Protein AF-A0A1R2C7Y1-F1 (afdb_monomer)

pLDDT: mean 71.38, std 17.84, range [36.53, 91.81]

Solvent-accessible surface area (backbone atoms only — not comparable to full-atom values): 8548 Å² total; per-residue (Å²): 130,90,82,64,94,43,70,66,59,46,50,53,48,48,55,50,51,38,37,76,70,63,76,37,55,74,68,56,49,53,50,49,53,50,37,60,77,67,61,31,71,69,55,52,48,52,51,51,53,30,70,74,66,69,40,65,67,59,45,51,50,51,56,50,43,72,77,41,63,88,72,61,72,76,78,76,79,81,72,77,83,74,87,81,77,80,73,78,42,78,64,46,48,51,52,53,50,53,53,52,53,54,54,56,52,52,53,53,58,56,56,66,71,69,68,84,71,82,78,82,86,78,90,81,82,88,80,90,78,88,82,89,135

Foldseek 3Di:
DPDDPDLLVLLLVLLVVCVVVVVDDPVLSVVSVVCSVVVPPLVVVLSVVCVVPVDSVSSSVSSSCVSCVVPDDPPPPPDDPPPDDPPPDPVNVVVVVVVVVVVVVVVVVVVVVPPPDPDDDDDDDDDDDDDDD

Sequence (133 aa):
MEKFDNPYAKLFYAVYKLHSLGTLNNEEKVKLKGMIALSDSSIVKILNTYLEDQNDDSLMHEIVILVRPARQKPEAIITTKSTNDDISSPLGTFLHEKKKRQLAEHELKLSLKNTEIPSIIETHDEEIHLFSS

Nearest PDB structures (foldseek):
  5vkw-assembly1_B  TM=3.775E-0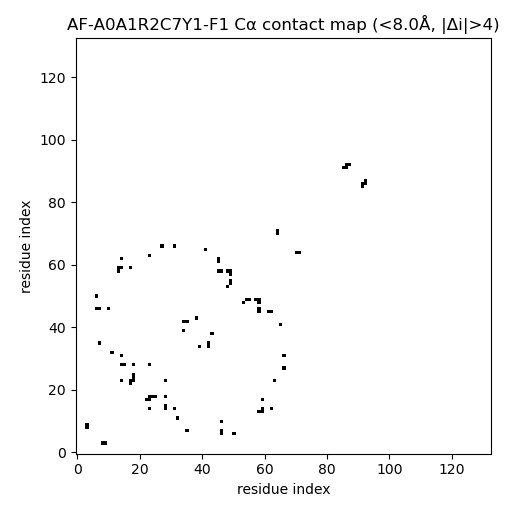1  e=3.012E+00  Candida albicans SC5314
  5vkw-assembly1_A  TM=3.768E-01  e=4.313E+00  Candida albicans SC5314

Radius of gyration: 38.72 Å; Cα contacts (8 Å, |Δi|>4): 48; chains: 1; bounding box: 76×48×111 Å

Mean predicted aligned error: 19.07 Å

Secondary structure (DSSP, 8-state):
----S-HHHHHHHHHHHHHHTTSS-HHHHHHHHHHHHTT-HHHHHHHHHHHHH--HHHHHHHHHHHH-GGG-PPPP-------S-TTSSHHHHHHHHHHHHHHHHHHHHHHHTT--PPPP-------------

Organism: NCBI:txid5963

Structure (mmCIF, N/CA/C/O backbone):
data_AF-A0A1R2C7Y1-F1
#
_entry.id   AF-A0A1R2C7Y1-F1
#
loop_
_atom_site.group_PDB
_atom_site.id
_atom_site.type_symbol
_atom_site.label_atom_id
_atom_site.label_alt_id
_atom_site.label_comp_id
_atom_site.label_asym_id
_atom_site.label_entity_id
_atom_site.label_seq_id
_atom_site.pdbx_PDB_ins_code
_atom_site.Cartn_x
_atom_site.Cartn_y
_atom_site.Cartn_z
_atom_site.occupancy
_atom_site.B_iso_or_equiv
_atom_site.auth_seq_id
_atom_site.auth_comp_id
_atom_site.auth_asym_id
_atom_site.auth_atom_id
_atom_site.pdbx_PDB_model_num
ATOM 1 N N . MET A 1 1 ? 16.459 -14.273 -5.508 1.00 48.94 1 MET A N 1
ATOM 2 C CA . MET A 1 1 ? 15.597 -13.107 -5.791 1.00 48.94 1 MET A CA 1
ATOM 3 C C . MET A 1 1 ? 15.029 -13.289 -7.181 1.00 48.94 1 MET A C 1
ATOM 5 O O . MET A 1 1 ? 15.815 -13.412 -8.113 1.00 48.94 1 MET A O 1
ATOM 9 N N . GLU A 1 2 ? 13.706 -13.390 -7.315 1.00 56.22 2 GLU A N 1
ATOM 10 C CA . GLU A 1 2 ? 13.061 -13.340 -8.632 1.00 56.22 2 GLU A CA 1
ATOM 11 C C . GLU A 1 2 ? 13.375 -11.978 -9.256 1.00 56.22 2 GLU A C 1
ATOM 13 O O . GLU A 1 2 ? 12.989 -10.937 -8.718 1.00 56.22 2 GLU A O 1
ATOM 18 N N . LYS A 1 3 ? 14.156 -11.988 -10.337 1.00 61.59 3 LYS A N 1
ATOM 19 C CA . LYS A 1 3 ? 14.437 -10.792 -11.126 1.00 61.59 3 LYS A CA 1
ATOM 20 C C . LYS A 1 3 ? 13.267 -10.610 -12.078 1.00 61.59 3 LYS A C 1
ATOM 22 O O . LYS A 1 3 ? 13.046 -11.445 -12.948 1.00 61.59 3 LYS A O 1
ATOM 27 N N . PHE A 1 4 ? 12.493 -9.559 -11.858 1.00 69.12 4 PHE A N 1
ATOM 28 C CA . PHE A 1 4 ? 11.436 -9.164 -12.773 1.00 69.12 4 PHE A CA 1
ATOM 29 C C . PHE A 1 4 ? 12.009 -8.092 -13.692 1.00 69.12 4 PHE A C 1
ATOM 31 O O . PHE A 1 4 ? 12.368 -7.019 -13.219 1.00 69.12 4 PHE A O 1
ATOM 38 N N . ASP A 1 5 ? 12.068 -8.369 -14.992 1.00 73.25 5 ASP A N 1
ATOM 39 C CA . ASP A 1 5 ? 12.508 -7.377 -15.984 1.00 73.25 5 ASP A CA 1
ATOM 40 C C . ASP A 1 5 ? 11.464 -6.265 -16.182 1.00 73.25 5 ASP A C 1
ATOM 42 O O . ASP A 1 5 ? 11.769 -5.184 -16.677 1.00 73.25 5 ASP A O 1
ATOM 46 N N . ASN A 1 6 ? 10.214 -6.525 -15.778 1.00 82.94 6 ASN A N 1
ATOM 47 C CA . ASN A 1 6 ? 9.111 -5.581 -15.875 1.00 82.94 6 ASN A CA 1
ATOM 48 C C . ASN A 1 6 ? 8.663 -5.116 -14.474 1.00 82.94 6 ASN A C 1
ATOM 50 O O . ASN A 1 6 ? 8.184 -5.938 -13.681 1.00 82.94 6 ASN A O 1
ATOM 54 N N . PRO A 1 7 ? 8.730 -3.806 -14.173 1.00 81.69 7 PRO A N 1
ATOM 55 C CA . PRO A 1 7 ? 8.345 -3.278 -12.867 1.00 81.69 7 PRO A CA 1
ATOM 56 C C . PRO A 1 7 ? 6.838 -3.437 -12.601 1.00 81.69 7 PRO A C 1
ATOM 58 O O . PRO A 1 7 ? 6.432 -3.707 -11.472 1.00 81.69 7 PRO A O 1
ATOM 61 N N . TYR A 1 8 ? 5.992 -3.401 -13.635 1.00 85.88 8 TYR A N 1
ATO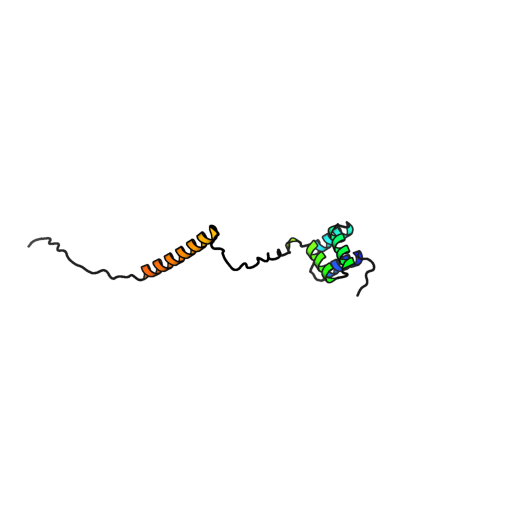M 62 C CA . TYR A 1 8 ? 4.564 -3.699 -13.490 1.00 85.88 8 TYR A CA 1
ATOM 63 C C . TYR A 1 8 ? 4.318 -5.166 -13.135 1.00 85.88 8 TYR A C 1
ATOM 65 O O . TYR A 1 8 ? 3.423 -5.464 -12.348 1.00 85.88 8 TYR A O 1
ATOM 73 N N . ALA A 1 9 ? 5.123 -6.096 -13.662 1.00 87.06 9 ALA A N 1
ATOM 74 C CA . ALA A 1 9 ? 5.021 -7.507 -13.286 1.00 87.06 9 ALA A CA 1
ATOM 75 C C . ALA A 1 9 ? 5.367 -7.709 -11.804 1.00 87.06 9 ALA A C 1
ATOM 77 O O . ALA A 1 9 ? 4.665 -8.441 -11.103 1.00 87.06 9 ALA A O 1
ATOM 78 N N . LYS A 1 10 ? 6.383 -6.991 -11.307 1.00 87.81 10 LYS A N 1
ATOM 79 C CA . LYS A 1 10 ? 6.713 -6.961 -9.878 1.00 87.81 10 LYS A CA 1
ATOM 80 C C . LYS A 1 10 ? 5.556 -6.415 -9.044 1.00 87.81 10 LYS A C 1
ATOM 82 O O . LYS A 1 10 ? 5.215 -6.995 -8.016 1.00 87.81 10 LYS A O 1
ATOM 87 N N . LEU A 1 11 ? 4.911 -5.350 -9.508 1.00 88.25 11 LEU A N 1
ATOM 88 C CA . LEU A 1 11 ? 3.756 -4.761 -8.842 1.00 88.25 11 LEU A CA 1
ATOM 89 C C . LEU A 1 11 ? 2.578 -5.750 -8.762 1.00 88.25 11 LEU A C 1
ATOM 91 O O . LEU A 1 11 ? 2.000 -5.955 -7.697 1.00 88.25 11 LEU A O 1
ATOM 95 N N . PHE A 1 12 ? 2.257 -6.441 -9.860 1.00 89.88 12 PHE A N 1
ATOM 96 C CA . PHE A 1 12 ? 1.228 -7.486 -9.859 1.00 89.88 12 PHE A CA 1
ATOM 97 C C . PHE A 1 12 ? 1.568 -8.640 -8.914 1.00 89.88 12 PHE A C 1
ATOM 99 O O . PHE A 1 12 ? 0.682 -9.141 -8.215 1.00 89.88 12 PHE A O 1
ATOM 106 N N . TYR A 1 13 ? 2.838 -9.041 -8.870 1.00 90.44 13 TYR A N 1
ATOM 107 C CA . TYR A 1 13 ? 3.320 -10.048 -7.934 1.00 90.44 13 TYR A CA 1
ATOM 108 C C . TYR A 1 13 ? 3.147 -9.590 -6.481 1.00 90.44 13 TYR A C 1
ATOM 110 O O . TYR A 1 13 ? 2.608 -10.340 -5.669 1.00 90.44 13 TYR A O 1
ATOM 118 N N . ALA A 1 14 ? 3.523 -8.350 -6.163 1.00 90.31 14 ALA A N 1
ATOM 119 C CA . ALA A 1 14 ? 3.358 -7.756 -4.840 1.00 90.31 14 ALA A CA 1
ATOM 120 C C . ALA A 1 14 ? 1.886 -7.777 -4.394 1.00 90.31 14 ALA A C 1
ATOM 122 O O . ALA A 1 14 ? 1.561 -8.290 -3.321 1.00 90.31 14 ALA A O 1
ATOM 123 N N . VAL A 1 15 ? 0.971 -7.345 -5.269 1.00 91.69 15 VAL A N 1
ATOM 124 C CA . VAL A 1 15 ? -0.479 -7.402 -5.023 1.00 91.69 15 VAL A CA 1
ATOM 125 C C . VAL A 1 15 ? -0.958 -8.840 -4.794 1.00 91.69 15 VAL A C 1
ATOM 127 O O . VAL A 1 15 ? -1.752 -9.098 -3.886 1.00 91.69 15 VAL A O 1
ATOM 130 N N . TYR A 1 16 ? -0.484 -9.800 -5.592 1.00 90.88 16 TYR A N 1
ATOM 131 C CA . TYR A 1 16 ? -0.860 -11.205 -5.434 1.00 90.88 16 TYR A CA 1
ATOM 132 C C . TYR A 1 16 ? -0.347 -11.794 -4.117 1.00 90.88 16 TYR A C 1
ATOM 134 O O . TYR A 1 16 ? -1.094 -12.470 -3.409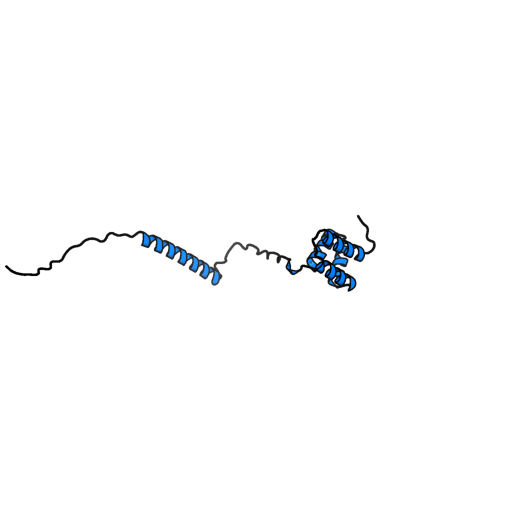 1.00 90.88 16 TYR A O 1
ATOM 142 N N . LYS A 1 17 ? 0.903 -11.496 -3.759 1.00 91.06 17 LYS A N 1
ATOM 143 C CA . LYS A 1 17 ? 1.532 -11.952 -2.522 1.00 91.06 17 LYS A CA 1
ATOM 144 C C . LYS A 1 17 ? 0.812 -11.377 -1.299 1.00 91.06 17 LYS A C 1
ATOM 146 O O . LYS A 1 17 ? 0.428 -12.146 -0.422 1.00 91.06 17 LYS A O 1
ATOM 151 N N . LEU A 1 18 ? 0.503 -10.081 -1.279 1.00 91.38 18 LEU A N 1
ATOM 152 C CA . LEU A 1 18 ? -0.293 -9.459 -0.209 1.00 91.38 18 LEU A CA 1
ATOM 153 C C . LEU A 1 18 ? -1.692 -10.072 -0.066 1.00 91.38 18 LEU A C 1
ATOM 155 O O . LEU A 1 18 ? -2.193 -10.223 1.048 1.00 91.38 18 LEU A O 1
ATOM 159 N N . HIS A 1 19 ? -2.316 -10.459 -1.178 1.00 91.19 19 HIS A N 1
ATOM 160 C CA . HIS A 1 19 ? -3.591 -11.167 -1.152 1.00 91.19 19 HIS A CA 1
ATOM 161 C C . HIS A 1 19 ? -3.451 -12.594 -0.598 1.00 91.19 19 HIS A C 1
ATOM 163 O O . HIS A 1 19 ? -4.258 -13.012 0.225 1.00 91.19 19 HIS A O 1
ATOM 169 N N . SER A 1 20 ? -2.419 -13.344 -1.005 1.00 89.62 20 SER A N 1
ATOM 170 C CA . SER A 1 20 ? -2.170 -14.695 -0.470 1.00 89.62 20 SER A CA 1
ATOM 171 C C . SER A 1 20 ? -1.875 -14.700 1.032 1.00 89.62 20 SER A C 1
ATOM 173 O O . SER A 1 20 ? -2.242 -15.643 1.723 1.00 89.62 20 SER A O 1
ATOM 175 N N . LEU A 1 21 ? -1.279 -13.620 1.545 1.00 90.94 21 LEU A N 1
ATOM 176 C CA . LEU A 1 21 ? -1.022 -13.410 2.971 1.00 90.94 21 LEU A CA 1
ATOM 177 C C . LEU A 1 21 ? -2.265 -12.932 3.743 1.00 90.94 21 LEU A C 1
ATOM 179 O O . LEU A 1 21 ? -2.179 -12.680 4.941 1.00 90.94 21 LEU A O 1
ATOM 183 N N . GLY A 1 22 ? -3.406 -12.738 3.071 1.00 88.56 22 GLY A N 1
ATOM 184 C CA . GLY A 1 22 ? -4.626 -12.195 3.675 1.00 88.56 22 GLY A CA 1
ATOM 185 C C . GLY A 1 22 ? -4.507 -10.730 4.109 1.00 88.56 22 GLY A C 1
ATOM 186 O O . GLY A 1 22 ? -5.385 -10.212 4.795 1.00 88.56 22 GLY A O 1
ATOM 187 N N . THR A 1 23 ? -3.428 -10.039 3.723 1.00 87.88 23 THR A N 1
ATOM 188 C CA . THR A 1 23 ? -3.228 -8.620 4.041 1.00 87.88 23 THR A CA 1
ATOM 189 C C . THR A 1 23 ? -4.181 -7.745 3.237 1.00 87.88 23 THR A C 1
ATOM 191 O O . THR A 1 23 ? -4.698 -6.768 3.780 1.00 87.88 23 THR A O 1
ATOM 194 N N . LEU A 1 24 ? -4.448 -8.118 1.980 1.00 89.69 24 LEU A N 1
ATOM 195 C CA . LEU A 1 24 ? -5.458 -7.508 1.113 1.00 89.69 24 LEU A CA 1
ATOM 196 C C . LEU A 1 24 ? -6.677 -8.420 0.984 1.00 89.69 24 LEU A C 1
ATOM 198 O O . LEU A 1 24 ? -6.539 -9.630 0.807 1.00 89.69 24 LEU A O 1
ATOM 202 N N . ASN A 1 25 ? -7.865 -7.826 1.006 1.00 90.75 25 ASN A N 1
ATOM 203 C CA . ASN A 1 25 ? -9.099 -8.520 0.665 1.00 90.75 25 ASN A CA 1
ATOM 204 C C . ASN A 1 25 ? -9.302 -8.561 -0.872 1.00 90.75 25 ASN A C 1
ATOM 206 O O . ASN A 1 25 ? -8.544 -7.968 -1.650 1.00 90.75 25 ASN A O 1
ATOM 210 N N . ASN A 1 26 ? -10.322 -9.290 -1.331 1.00 90.81 26 ASN A N 1
ATOM 211 C CA . ASN A 1 26 ? -10.593 -9.437 -2.765 1.00 90.81 26 ASN A CA 1
ATOM 212 C C . ASN A 1 26 ? -10.976 -8.109 -3.443 1.00 90.81 26 ASN A C 1
ATOM 214 O O . ASN A 1 26 ? -10.544 -7.857 -4.567 1.00 90.81 26 ASN A O 1
ATOM 218 N N . GLU A 1 27 ? -11.750 -7.252 -2.775 1.00 90.12 27 GLU A N 1
ATOM 219 C CA . GLU A 1 27 ? -12.177 -5.953 -3.316 1.00 90.12 27 GLU A CA 1
ATOM 220 C C . GLU A 1 27 ? -10.982 -5.019 -3.537 1.00 90.12 27 GLU A C 1
ATOM 222 O O . GLU A 1 27 ? -10.824 -4.422 -4.601 1.00 90.12 27 GLU A O 1
ATOM 227 N N . GLU A 1 28 ? -10.085 -4.959 -2.558 1.00 90.25 28 GLU A N 1
ATOM 228 C CA . GLU A 1 28 ? -8.850 -4.182 -2.574 1.00 90.25 28 GLU A CA 1
ATOM 229 C C . GLU A 1 28 ? -7.913 -4.643 -3.693 1.00 90.25 28 GLU A C 1
ATOM 231 O O . GLU A 1 28 ? -7.354 -3.824 -4.423 1.00 90.25 28 GLU A O 1
ATOM 236 N N . LYS A 1 29 ? -7.797 -5.960 -3.894 1.00 91.62 29 LYS A N 1
ATOM 237 C CA . LYS A 1 29 ? -7.053 -6.539 -5.017 1.00 91.62 29 LYS A CA 1
ATOM 238 C C . LYS A 1 29 ? -7.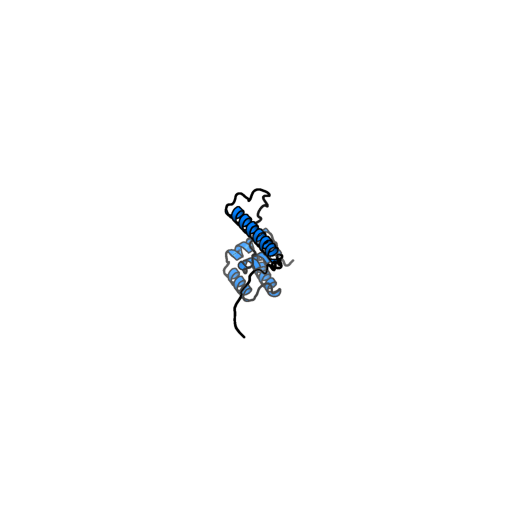650 -6.143 -6.366 1.00 91.62 29 LYS A C 1
ATOM 240 O O . LYS A 1 29 ? -6.897 -5.816 -7.283 1.00 91.62 29 LYS A O 1
ATOM 245 N N . VAL A 1 30 ? -8.974 -6.202 -6.519 1.00 91.38 30 VAL A N 1
ATOM 246 C CA . VAL A 1 30 ? -9.650 -5.803 -7.767 1.00 91.38 30 VAL A CA 1
ATOM 247 C C . VAL A 1 30 ? -9.440 -4.314 -8.031 1.00 91.38 30 VAL A C 1
ATOM 249 O O . VAL A 1 30 ? -9.075 -3.946 -9.147 1.00 91.38 30 VAL A O 1
ATOM 252 N N . LYS A 1 31 ? -9.567 -3.474 -6.999 1.00 90.88 31 LYS A N 1
ATOM 253 C CA . LYS A 1 31 ? -9.300 -2.035 -7.081 1.00 90.88 31 LYS A CA 1
ATOM 254 C C . LYS A 1 31 ? -7.869 -1.754 -7.535 1.00 90.88 31 LYS A C 1
ATOM 256 O O . LYS A 1 31 ? -7.679 -1.030 -8.507 1.00 90.88 31 LYS A O 1
ATOM 261 N N . LEU A 1 32 ? -6.876 -2.378 -6.898 1.00 90.88 32 LEU A N 1
ATOM 262 C CA . LEU A 1 32 ? -5.468 -2.236 -7.279 1.00 90.88 32 LEU A CA 1
ATOM 263 C C . LEU A 1 32 ? -5.225 -2.672 -8.722 1.00 90.88 32 LEU A C 1
ATOM 265 O O . LEU A 1 32 ? -4.603 -1.938 -9.477 1.00 90.88 32 LEU A O 1
ATOM 269 N N . LYS A 1 33 ? -5.766 -3.818 -9.148 1.00 90.44 33 LYS A N 1
ATOM 270 C CA . LYS A 1 33 ? -5.659 -4.257 -10.549 1.00 90.44 33 LYS A CA 1
ATOM 271 C C . LYS A 1 33 ? -6.239 -3.234 -11.526 1.00 90.44 33 LYS A C 1
ATOM 273 O O . LYS A 1 33 ? -5.629 -2.993 -12.563 1.00 90.44 33 LYS A O 1
ATOM 278 N N . GLY A 1 34 ? -7.380 -2.633 -11.189 1.00 89.75 34 GLY A N 1
ATOM 279 C CA . GLY A 1 34 ? -7.979 -1.555 -11.976 1.00 89.75 34 GLY A CA 1
ATOM 280 C C . GLY A 1 34 ? -7.069 -0.331 -12.063 1.00 89.75 34 GLY A C 1
ATOM 281 O O . GLY A 1 34 ? -6.821 0.165 -13.156 1.00 89.75 34 GLY A O 1
ATOM 282 N N . MET A 1 35 ? -6.500 0.105 -10.937 1.00 90.56 35 MET A N 1
ATOM 283 C CA . MET A 1 35 ? -5.567 1.240 -10.899 1.00 90.56 35 MET A CA 1
ATOM 284 C C . MET A 1 35 ? -4.295 0.976 -11.714 1.00 90.56 35 MET A C 1
ATOM 286 O O . MET A 1 35 ? -3.798 1.882 -12.375 1.00 90.56 35 MET A O 1
ATOM 290 N N . ILE A 1 36 ? -3.793 -0.263 -11.718 1.00 90.06 36 ILE A N 1
ATOM 291 C CA . ILE A 1 36 ? -2.637 -0.656 -12.536 1.00 90.06 36 ILE A CA 1
ATOM 292 C C . ILE A 1 36 ? -2.990 -0.628 -14.025 1.00 90.06 36 ILE A C 1
ATOM 294 O O . ILE A 1 36 ? -2.226 -0.096 -14.821 1.00 90.06 36 ILE A O 1
ATOM 298 N N . ALA A 1 37 ? -4.148 -1.174 -14.405 1.00 88.31 37 ALA A N 1
ATOM 299 C CA . ALA A 1 37 ? -4.594 -1.197 -15.798 1.00 88.31 37 ALA A CA 1
ATOM 300 C C . ALA A 1 37 ? -4.863 0.210 -16.360 1.00 88.31 37 ALA A C 1
ATOM 302 O O . ALA A 1 37 ? -4.652 0.448 -17.546 1.00 88.31 37 ALA A O 1
ATOM 303 N N . LEU A 1 38 ? -5.316 1.132 -15.508 1.00 89.88 38 LEU A N 1
ATOM 304 C CA . LEU A 1 38 ? -5.563 2.532 -15.856 1.00 89.88 38 LEU A CA 1
ATOM 305 C C . LEU A 1 38 ? -4.321 3.424 -15.715 1.00 89.88 38 LEU A C 1
ATOM 307 O O . LEU A 1 38 ? -4.416 4.619 -15.982 1.00 89.88 38 LEU A O 1
ATOM 311 N N . SER A 1 39 ? -3.179 2.869 -15.295 1.00 85.88 39 SER A N 1
ATOM 312 C CA . SER A 1 39 ? -1.954 3.625 -15.006 1.00 85.88 39 SER A CA 1
ATOM 313 C C . SER A 1 39 ? -2.209 4.825 -14.088 1.00 85.88 39 SER A C 1
ATOM 315 O O . SER A 1 39 ? -1.767 5.942 -14.361 1.00 85.88 39 SER A O 1
ATOM 317 N N . ASP A 1 40 ? -2.954 4.601 -13.002 1.00 91.81 40 ASP A N 1
ATOM 318 C CA . ASP A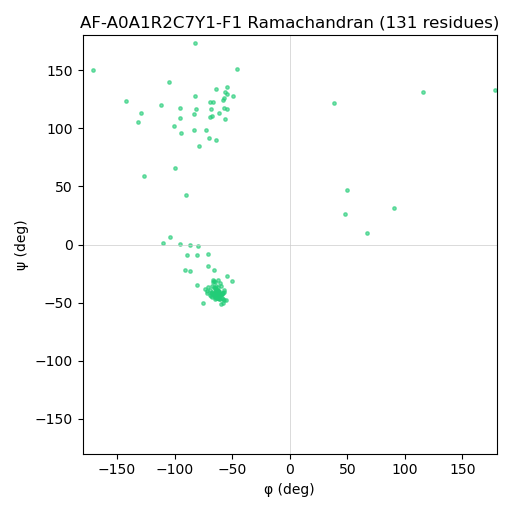 1 40 ? -3.272 5.643 -12.028 1.00 91.81 40 ASP A CA 1
ATOM 319 C C . ASP A 1 40 ? -1.987 6.310 -11.521 1.00 91.81 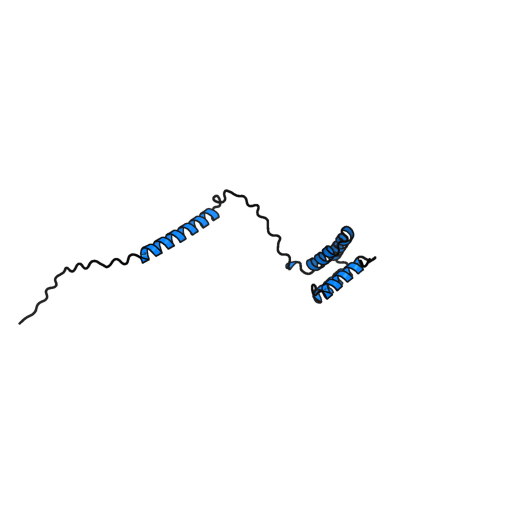40 ASP A C 1
ATOM 321 O O . ASP A 1 40 ? -1.014 5.639 -11.164 1.00 91.81 40 ASP A O 1
ATOM 325 N N . SER A 1 41 ? -2.003 7.641 -11.446 1.00 89.31 41 SER A N 1
ATOM 326 C CA . SER A 1 41 ? -0.874 8.453 -10.982 1.00 89.31 41 SER A CA 1
ATOM 327 C C . SER A 1 41 ? -0.290 7.987 -9.644 1.00 89.31 41 SER A C 1
ATOM 329 O O . SER A 1 41 ? 0.913 8.102 -9.417 1.00 89.31 41 SER A O 1
ATOM 331 N N . SER A 1 42 ? -1.122 7.424 -8.769 1.00 89.12 42 SER A N 1
ATOM 332 C CA . SER A 1 42 ? -0.720 6.930 -7.455 1.00 89.12 42 SER A CA 1
ATOM 333 C C . SER A 1 42 ? 0.107 5.650 -7.568 1.00 89.12 42 SER A C 1
ATOM 335 O O . SER A 1 42 ? 1.127 5.517 -6.905 1.00 89.12 42 SER A O 1
ATOM 337 N N . ILE A 1 43 ? -0.288 4.735 -8.457 1.00 90.44 43 ILE A N 1
ATOM 338 C CA . ILE A 1 43 ? 0.461 3.508 -8.753 1.00 90.44 43 ILE A CA 1
ATOM 339 C C . ILE A 1 43 ? 1.782 3.837 -9.447 1.00 90.44 43 ILE A C 1
ATOM 341 O O . ILE A 1 43 ? 2.806 3.243 -9.123 1.00 90.44 43 ILE A O 1
ATOM 345 N N . VAL A 1 44 ? 1.770 4.801 -10.370 1.00 88.69 44 VAL A N 1
ATOM 346 C CA . VAL A 1 44 ? 2.984 5.245 -11.069 1.00 88.69 44 VAL A CA 1
ATOM 347 C C . VAL A 1 44 ? 4.001 5.830 -10.086 1.00 88.69 44 VAL A C 1
ATOM 349 O O . VAL A 1 44 ? 5.186 5.537 -10.204 1.00 88.69 44 VAL A O 1
ATOM 352 N N . LYS A 1 45 ? 3.557 6.598 -9.081 1.00 90.38 45 LYS A N 1
ATOM 353 C CA . LYS A 1 45 ? 4.441 7.103 -8.016 1.00 90.38 45 LYS A CA 1
ATOM 354 C C . LYS A 1 45 ? 5.102 5.969 -7.238 1.00 90.38 45 LYS A C 1
ATOM 356 O O . LYS A 1 45 ? 6.322 5.948 -7.170 1.00 90.38 45 LYS A O 1
ATOM 361 N N . ILE A 1 46 ? 4.312 5.010 -6.756 1.00 90.25 46 ILE A N 1
ATOM 362 C CA . ILE A 1 46 ? 4.819 3.835 -6.027 1.00 90.25 46 ILE A CA 1
ATOM 363 C C . ILE A 1 46 ? 5.839 3.065 -6.878 1.00 90.25 46 ILE A C 1
ATOM 365 O O . ILE A 1 46 ? 6.875 2.616 -6.393 1.00 90.25 46 ILE A O 1
ATOM 369 N N . LEU A 1 47 ? 5.560 2.925 -8.177 1.00 88.81 47 LEU A N 1
ATOM 370 C CA . LEU A 1 47 ? 6.457 2.253 -9.108 1.00 88.81 47 LEU A CA 1
ATOM 371 C C . LEU A 1 47 ? 7.785 3.001 -9.272 1.00 88.81 47 LEU A C 1
ATOM 373 O O . LEU A 1 47 ? 8.834 2.367 -9.284 1.00 88.81 47 LEU A O 1
ATOM 377 N N . ASN A 1 48 ? 7.742 4.328 -9.387 1.00 88.62 48 ASN A N 1
ATOM 378 C CA . ASN A 1 48 ? 8.940 5.158 -9.498 1.00 88.62 48 ASN A CA 1
ATOM 379 C C . ASN A 1 48 ? 9.777 5.095 -8.216 1.00 88.62 48 ASN A C 1
ATOM 381 O O . ASN A 1 48 ? 10.977 4.857 -8.300 1.00 88.62 48 ASN A O 1
ATOM 385 N N . THR A 1 49 ? 9.145 5.191 -7.044 1.00 87.62 49 THR A N 1
ATOM 386 C CA . THR A 1 49 ? 9.817 5.021 -5.747 1.00 87.62 49 THR A CA 1
ATOM 387 C C . THR A 1 49 ? 10.476 3.645 -5.640 1.00 87.62 49 THR A C 1
ATOM 389 O O . THR A 1 49 ? 11.626 3.525 -5.227 1.00 87.62 49 THR A O 1
ATOM 392 N N . TYR A 1 50 ? 9.800 2.587 -6.100 1.00 88.31 50 TYR A N 1
ATOM 393 C CA . TYR A 1 50 ? 10.397 1.254 -6.149 1.00 88.31 50 TYR A CA 1
ATOM 394 C C . TYR A 1 50 ? 11.588 1.156 -7.113 1.00 88.31 50 TYR A C 1
ATOM 396 O O . TYR A 1 50 ? 12.548 0.448 -6.821 1.00 88.31 50 TYR A O 1
ATOM 404 N N . LEU A 1 51 ? 11.544 1.832 -8.262 1.00 86.50 51 LEU A N 1
ATOM 405 C CA . LEU A 1 51 ? 12.658 1.833 -9.214 1.00 86.50 51 LEU A CA 1
ATOM 406 C C . LEU A 1 51 ? 13.904 2.530 -8.649 1.00 86.50 51 LEU A C 1
ATOM 408 O O . LEU A 1 51 ? 15.016 2.124 -8.986 1.00 86.50 51 LEU A O 1
ATOM 412 N N . GLU A 1 52 ? 13.715 3.535 -7.794 1.00 87.06 52 GLU A N 1
ATOM 413 C CA . GLU A 1 52 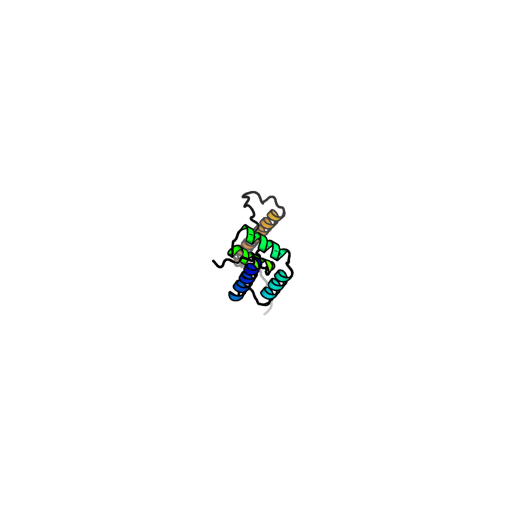? 14.791 4.258 -7.110 1.00 87.06 52 GLU A CA 1
ATOM 414 C C . GLU A 1 52 ? 15.387 3.434 -5.959 1.00 87.06 52 GLU A C 1
ATOM 416 O O . GLU A 1 52 ? 16.601 3.230 -5.912 1.00 87.06 52 GLU A O 1
ATOM 421 N N . ASP A 1 53 ? 14.541 2.896 -5.078 1.00 86.06 53 ASP A N 1
ATOM 422 C CA . ASP A 1 53 ? 14.991 2.245 -3.842 1.00 86.06 53 ASP A CA 1
ATOM 423 C C . ASP A 1 53 ? 15.243 0.734 -3.985 1.00 86.06 53 ASP A C 1
ATOM 425 O O . ASP A 1 53 ? 15.926 0.131 -3.156 1.00 86.06 53 ASP A O 1
ATOM 429 N N . GLN A 1 54 ? 14.643 0.089 -4.993 1.00 83.88 54 GLN A N 1
ATOM 430 C CA . GLN A 1 54 ? 14.585 -1.373 -5.185 1.00 83.88 54 GLN A CA 1
ATOM 431 C C . GLN A 1 54 ? 14.172 -2.160 -3.929 1.00 83.88 54 GLN A C 1
ATOM 433 O O . GLN A 1 54 ? 14.509 -3.336 -3.761 1.00 83.88 54 GLN A O 1
ATOM 438 N N . ASN A 1 55 ? 13.419 -1.516 -3.037 1.00 87.00 55 ASN A N 1
ATOM 439 C CA . ASN A 1 55 ? 13.026 -2.079 -1.758 1.00 87.00 55 ASN A CA 1
ATOM 440 C C . ASN A 1 55 ? 11.639 -2.728 -1.849 1.00 87.00 55 ASN A C 1
ATOM 442 O O . ASN A 1 55 ? 10.610 -2.053 -1.937 1.00 87.00 55 ASN A O 1
ATOM 446 N N . ASP A 1 56 ? 11.621 -4.060 -1.793 1.00 86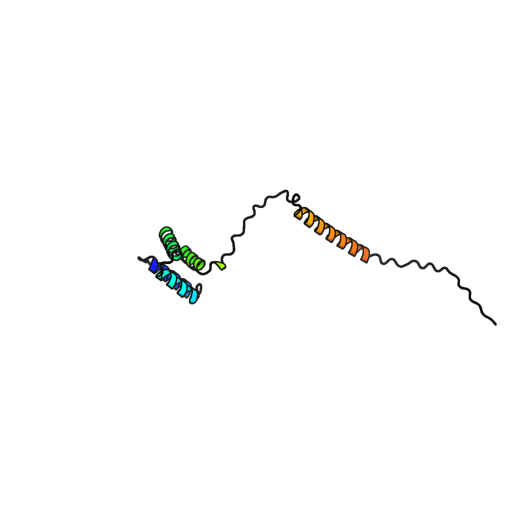.12 56 ASP A N 1
ATOM 447 C CA . ASP A 1 56 ? 10.397 -4.860 -1.858 1.00 86.12 56 ASP A CA 1
ATOM 448 C C . ASP A 1 56 ? 9.464 -4.614 -0.657 1.00 86.12 56 ASP A C 1
ATOM 450 O O . ASP A 1 56 ? 8.245 -4.611 -0.828 1.00 86.12 56 ASP A O 1
ATOM 454 N N . ASP A 1 57 ? 9.998 -4.390 0.547 1.00 86.94 57 ASP A N 1
ATOM 455 C CA . ASP A 1 57 ? 9.176 -4.169 1.744 1.00 86.94 57 ASP A CA 1
ATOM 456 C C . ASP A 1 57 ? 8.497 -2.797 1.703 1.00 86.94 57 ASP A C 1
ATOM 458 O O . ASP A 1 57 ? 7.311 -2.679 2.027 1.00 86.94 57 ASP A O 1
ATOM 462 N N . SER A 1 58 ? 9.225 -1.779 1.231 1.00 88.06 58 SER A N 1
ATOM 463 C CA . SER A 1 58 ? 8.674 -0.438 1.004 1.00 88.06 58 SER A CA 1
ATOM 464 C C . SER A 1 58 ? 7.532 -0.486 -0.011 1.00 88.06 58 SER A C 1
ATOM 466 O O . SER A 1 58 ? 6.427 -0.019 0.267 1.00 88.06 58 SER A O 1
ATOM 468 N N . LEU A 1 59 ? 7.742 -1.181 -1.135 1.00 89.94 59 LEU A N 1
ATOM 469 C CA . LEU A 1 59 ? 6.721 -1.366 -2.164 1.00 89.94 59 LEU A CA 1
ATOM 470 C C . LEU A 1 59 ? 5.435 -1.990 -1.602 1.00 89.94 59 LEU A C 1
ATOM 472 O O . LEU A 1 59 ? 4.326 -1.521 -1.864 1.00 89.94 59 LEU A O 1
ATOM 476 N N . MET A 1 60 ? 5.577 -3.060 -0.821 1.00 89.88 60 MET A N 1
ATOM 477 C CA . MET A 1 60 ? 4.441 -3.737 -0.195 1.00 89.88 60 MET A CA 1
ATOM 478 C C . MET A 1 60 ? 3.698 -2.818 0.776 1.00 89.88 60 MET A C 1
ATOM 480 O O . MET A 1 60 ? 2.466 -2.825 0.811 1.00 89.88 60 MET A O 1
ATOM 484 N N . HIS A 1 61 ? 4.435 -2.021 1.550 1.00 88.62 61 HIS A N 1
ATOM 485 C CA . HIS A 1 61 ? 3.862 -1.073 2.493 1.00 88.62 61 HIS A CA 1
ATOM 486 C C . HIS A 1 61 ? 3.077 0.036 1.786 1.00 88.62 61 HIS A C 1
ATOM 488 O O . HIS A 1 61 ? 1.928 0.299 2.149 1.00 88.62 61 HIS A O 1
ATOM 494 N N . GLU A 1 62 ? 3.644 0.627 0.735 1.00 89.56 62 GLU A N 1
ATOM 495 C CA . GLU A 1 62 ? 2.985 1.680 -0.038 1.00 89.56 62 GLU A CA 1
ATOM 496 C C . GLU A 1 62 ? 1.709 1.189 -0.729 1.00 89.56 62 GLU A C 1
ATOM 498 O O . GLU A 1 62 ? 0.688 1.880 -0.702 1.00 89.56 62 GLU A O 1
ATOM 503 N N . ILE A 1 63 ? 1.711 -0.036 -1.268 1.00 90.31 63 ILE A N 1
ATOM 504 C CA . ILE A 1 63 ? 0.502 -0.655 -1.834 1.00 90.31 63 ILE A CA 1
ATOM 505 C C . ILE A 1 63 ? -0.599 -0.761 -0.771 1.00 90.31 63 ILE A C 1
ATOM 507 O O . ILE A 1 63 ? -1.764 -0.472 -1.051 1.00 90.31 63 ILE A O 1
ATOM 511 N N . VAL A 1 64 ? -0.260 -1.159 0.458 1.00 89.00 64 VAL A N 1
ATOM 512 C CA . VAL A 1 64 ? -1.240 -1.262 1.551 1.00 89.00 64 VAL A CA 1
ATOM 513 C C . VAL A 1 64 ? -1.749 0.118 1.972 1.00 89.00 64 VAL A C 1
ATOM 515 O O . VAL A 1 64 ? -2.957 0.279 2.171 1.00 89.00 64 VAL A O 1
ATOM 518 N N . ILE A 1 65 ? -0.862 1.114 2.071 1.00 87.44 65 ILE A N 1
ATOM 519 C CA . ILE A 1 65 ? -1.228 2.504 2.379 1.00 87.44 65 ILE A CA 1
ATOM 520 C C . ILE A 1 65 ? -2.214 3.041 1.344 1.00 87.44 65 ILE A C 1
ATOM 522 O O . ILE A 1 65 ? -3.243 3.604 1.719 1.00 87.44 65 ILE A O 1
ATOM 526 N N . LEU A 1 66 ? -1.933 2.826 0.057 1.00 87.50 66 LEU A N 1
ATOM 527 C CA . LEU A 1 66 ? -2.743 3.346 -1.040 1.00 87.50 66 LEU A CA 1
ATOM 528 C C . LEU A 1 66 ? -4.203 2.895 -0.944 1.00 87.50 66 LEU A C 1
ATOM 530 O O . LEU A 1 66 ? -5.128 3.657 -1.229 1.00 87.50 66 LEU A O 1
ATOM 534 N N . VAL A 1 67 ? -4.424 1.648 -0.535 1.00 86.19 67 VAL A N 1
ATOM 535 C CA . VAL A 1 67 ? -5.775 1.095 -0.450 1.00 86.19 67 VAL A CA 1
ATOM 536 C C . VAL A 1 67 ? -6.447 1.391 0.891 1.00 86.19 67 VAL A C 1
ATOM 538 O O . VAL A 1 67 ? -7.676 1.434 0.961 1.00 86.19 67 VAL A O 1
ATOM 541 N N . ARG A 1 68 ? -5.668 1.650 1.948 1.00 84.06 68 ARG A N 1
ATOM 542 C CA . ARG A 1 68 ? -6.167 1.895 3.310 1.00 84.06 68 ARG A CA 1
ATOM 543 C C . ARG A 1 68 ? -5.649 3.210 3.914 1.00 84.06 68 ARG A C 1
ATOM 545 O O . ARG A 1 68 ? -5.091 3.183 5.014 1.00 84.06 68 ARG A O 1
ATOM 552 N N . PRO A 1 69 ? -5.913 4.373 3.292 1.00 70.88 69 PRO A N 1
ATOM 553 C CA . PRO A 1 69 ? -5.447 5.659 3.818 1.00 70.88 69 PRO A CA 1
ATOM 554 C C . PRO A 1 69 ? -6.011 5.956 5.219 1.00 70.88 69 PRO A C 1
ATOM 556 O O . PRO A 1 69 ? -5.320 6.497 6.074 1.00 70.88 69 PRO A O 1
ATOM 559 N N . ALA A 1 70 ? -7.237 5.506 5.510 1.00 64.06 70 ALA A N 1
ATOM 560 C CA . ALA A 1 70 ? -7.924 5.751 6.782 1.00 64.06 70 ALA A CA 1
ATOM 561 C C . ALA A 1 70 ? -7.351 4.991 8.000 1.00 64.06 70 ALA A C 1
ATOM 563 O O . ALA A 1 70 ? -7.794 5.226 9.121 1.00 64.06 70 ALA A O 1
ATOM 564 N N . ARG A 1 71 ? -6.400 4.061 7.811 1.00 60.75 71 ARG A N 1
ATOM 565 C CA . ARG A 1 71 ? -5.735 3.346 8.920 1.00 60.75 71 ARG A CA 1
ATOM 566 C C . ARG A 1 71 ? -4.407 3.969 9.338 1.00 60.75 71 ARG A C 1
ATOM 568 O O . ARG A 1 71 ? -3.774 3.456 10.260 1.00 60.75 71 ARG A O 1
ATOM 575 N N . GLN A 1 72 ? -3.987 5.057 8.697 1.00 59.84 72 GLN A N 1
ATOM 576 C CA . GLN A 1 72 ? -2.861 5.828 9.197 1.00 59.84 72 GLN A CA 1
ATOM 577 C C . GLN A 1 72 ? -3.284 6.488 10.511 1.00 59.84 72 GLN A C 1
ATOM 579 O O . GLN A 1 72 ? -4.144 7.368 10.543 1.00 59.84 72 GLN A O 1
ATOM 584 N N . LYS A 1 73 ? -2.705 6.022 11.622 1.00 58.78 73 LYS A N 1
ATOM 585 C CA . LYS A 1 73 ? -2.723 6.798 12.862 1.00 58.78 73 LYS A CA 1
ATOM 586 C C . LYS A 1 73 ? -2.067 8.139 12.516 1.00 58.78 73 LYS A C 1
ATOM 588 O O . LYS A 1 73 ? -0.957 8.093 11.986 1.00 58.78 73 LYS A O 1
ATOM 593 N N . PRO A 1 74 ? -2.707 9.292 12.769 1.00 59.62 74 PRO A N 1
ATOM 594 C CA . PRO A 1 74 ? -2.019 10.563 12.608 1.00 59.62 74 PRO A CA 1
ATOM 595 C C . PRO A 1 74 ? -0.741 10.501 13.446 1.00 59.62 74 PRO A C 1
ATOM 597 O O . PRO A 1 74 ? -0.794 10.076 14.607 1.00 59.62 74 PRO A O 1
ATOM 600 N N . GLU A 1 75 ? 0.400 10.833 12.837 1.00 60.31 75 GLU A N 1
ATOM 601 C CA . GLU A 1 75 ? 1.662 10.946 13.563 1.00 60.31 75 GLU A CA 1
ATOM 602 C C . GLU A 1 75 ? 1.420 11.806 14.800 1.00 60.31 75 GLU A C 1
ATOM 604 O O . GLU A 1 75 ? 0.811 12.878 14.732 1.00 60.31 75 GLU A O 1
ATOM 609 N N . ALA A 1 76 ? 1.817 11.278 15.957 1.00 59.84 76 ALA A N 1
ATOM 610 C CA . ALA A 1 76 ? 1.679 11.995 17.205 1.00 59.84 76 ALA A CA 1
ATOM 611 C C . ALA A 1 76 ? 2.425 13.323 17.062 1.00 59.84 76 ALA A C 1
ATOM 613 O O . ALA A 1 76 ? 3.636 13.335 16.852 1.00 59.84 76 ALA A O 1
ATOM 614 N N . ILE A 1 77 ? 1.689 14.429 17.163 1.00 58.12 77 ILE A N 1
ATOM 615 C CA . ILE A 1 77 ? 2.259 15.770 17.231 1.00 58.12 77 ILE A CA 1
ATOM 616 C C . ILE A 1 77 ? 3.224 15.755 18.415 1.00 58.12 77 ILE A C 1
ATOM 618 O O . ILE A 1 77 ? 2.800 15.658 19.569 1.00 58.12 77 ILE A O 1
ATOM 622 N N . ILE A 1 78 ? 4.524 15.787 18.129 1.00 59.94 78 ILE A N 1
ATOM 623 C CA . ILE A 1 78 ? 5.562 15.894 19.147 1.00 59.94 78 ILE A CA 1
ATOM 624 C C . ILE A 1 78 ? 5.446 17.311 19.708 1.00 59.94 78 ILE A C 1
ATOM 626 O O . ILE A 1 78 ? 6.018 18.256 19.170 1.00 59.94 78 ILE A O 1
ATOM 630 N N . THR A 1 79 ? 4.669 17.483 20.776 1.00 52.91 79 THR A N 1
ATOM 631 C CA . THR A 1 79 ? 4.744 18.693 21.587 1.00 52.91 79 THR A CA 1
ATOM 632 C C . THR A 1 79 ? 6.081 18.653 22.310 1.00 52.91 79 THR A C 1
ATOM 634 O O . THR A 1 79 ? 6.330 17.815 23.181 1.00 52.91 79 THR A O 1
ATOM 637 N N . THR A 1 80 ? 6.991 19.534 21.906 1.00 54.47 80 THR A N 1
ATOM 638 C CA . THR A 1 80 ? 8.198 19.808 22.675 1.00 54.47 80 THR A CA 1
ATOM 639 C C . THR A 1 80 ? 7.749 20.187 24.084 1.00 54.47 80 THR A C 1
ATOM 641 O O . THR A 1 80 ? 7.006 21.145 24.284 1.00 54.47 80 THR A O 1
ATOM 644 N N . LYS A 1 81 ? 8.132 19.380 25.080 1.00 54.09 81 LYS A N 1
ATOM 645 C CA . LYS A 1 81 ? 7.925 19.708 26.492 1.00 54.09 81 LYS A CA 1
ATOM 646 C C . LYS A 1 81 ? 8.744 20.960 26.801 1.00 54.09 81 LYS A C 1
ATOM 648 O O . LYS A 1 81 ? 9.905 20.857 27.181 1.00 54.09 81 LYS A O 1
ATOM 653 N N . SER A 1 82 ? 8.137 22.129 26.623 1.00 46.00 82 SER A N 1
ATOM 654 C CA . SER A 1 82 ? 8.603 23.362 27.240 1.00 46.00 82 SER A CA 1
ATOM 655 C C . SER A 1 82 ? 8.256 23.276 28.719 1.00 46.00 82 SER A C 1
ATOM 657 O O . SER A 1 82 ? 7.110 23.444 29.131 1.00 46.00 82 SER A O 1
ATOM 659 N N . THR A 1 83 ? 9.242 22.906 29.524 1.00 54.56 83 THR A N 1
ATOM 660 C CA . THR A 1 83 ? 9.187 23.087 30.969 1.00 54.56 83 THR A CA 1
ATOM 661 C C . THR A 1 83 ? 9.241 24.584 31.263 1.00 54.56 83 THR A C 1
ATOM 663 O O . THR A 1 83 ? 10.267 25.200 30.986 1.00 54.56 83 THR A O 1
ATOM 666 N N . ASN A 1 84 ? 8.155 25.096 31.849 1.00 51.94 84 ASN A N 1
ATOM 667 C CA . ASN A 1 84 ? 7.949 26.395 32.510 1.00 51.94 84 ASN A CA 1
ATOM 668 C C . ASN A 1 84 ? 6.930 27.334 31.837 1.00 51.94 84 ASN A C 1
ATOM 670 O O . ASN A 1 84 ? 6.990 27.607 30.643 1.00 51.94 84 ASN A O 1
ATOM 674 N N . ASP A 1 85 ? 6.040 27.833 32.707 1.00 51.03 85 ASP A N 1
ATOM 675 C CA . ASP A 1 85 ? 5.228 29.059 32.616 1.00 51.03 85 ASP A CA 1
ATOM 676 C C . ASP A 1 85 ? 3.817 29.054 31.994 1.00 51.03 85 ASP A C 1
ATOM 678 O O . ASP A 1 85 ? 3.311 30.093 31.567 1.00 51.03 85 ASP A O 1
ATOM 682 N N . ASP A 1 86 ? 3.076 27.948 32.112 1.00 51.12 86 ASP A N 1
ATOM 683 C CA . ASP A 1 86 ? 1.636 27.897 31.775 1.00 51.12 86 ASP A CA 1
ATOM 684 C C . ASP A 1 86 ? 0.685 28.230 32.951 1.00 51.12 86 ASP A C 1
ATOM 686 O O . ASP A 1 86 ? -0.358 27.605 33.146 1.00 51.12 86 ASP A O 1
ATOM 690 N N . ILE A 1 87 ? 1.009 29.261 33.740 1.00 54.44 87 ILE A N 1
ATOM 691 C CA . ILE A 1 87 ? 0.017 29.934 34.615 1.00 54.44 87 ILE A CA 1
ATOM 692 C C . ILE A 1 87 ? -0.412 31.296 34.033 1.00 54.44 87 ILE A C 1
ATOM 694 O O . ILE A 1 87 ? -1.170 32.033 34.656 1.00 54.44 87 ILE A O 1
ATOM 698 N N . SER A 1 88 ? 0.025 31.642 32.816 1.00 58.28 88 SER A N 1
ATOM 699 C CA . SER A 1 88 ? -0.368 32.890 32.140 1.00 58.28 88 SER A CA 1
ATOM 700 C C . SER A 1 88 ? -1.641 32.767 31.289 1.00 58.28 88 SER A C 1
ATOM 702 O O . SER A 1 88 ? -2.188 33.777 30.846 1.00 58.28 88 SER A O 1
ATOM 704 N N . SER A 1 89 ? -2.159 31.551 31.079 1.00 60.00 89 SER A N 1
ATOM 705 C CA . SER A 1 89 ? -3.382 31.336 30.301 1.00 60.00 89 SER A CA 1
ATOM 706 C C . SER A 1 89 ? -4.641 31.559 31.157 1.00 60.00 89 SER A C 1
ATOM 708 O O . SER A 1 89 ? -4.785 30.900 32.194 1.00 60.00 89 SER A O 1
ATOM 710 N N . PRO A 1 90 ? -5.604 32.399 30.718 1.00 61.28 90 PRO A N 1
ATOM 711 C CA . PRO A 1 90 ? -6.884 32.617 31.408 1.00 61.28 90 PRO A CA 1
ATOM 712 C C . PRO A 1 90 ? -7.673 31.327 31.672 1.00 61.28 90 PRO A C 1
ATOM 714 O O . PRO A 1 90 ? -8.450 31.241 32.621 1.00 61.28 90 PRO A O 1
ATOM 717 N N . LEU A 1 91 ? -7.475 30.303 30.836 1.00 64.69 91 LEU A N 1
ATOM 718 C CA . LEU A 1 91 ? -8.091 28.994 31.031 1.00 64.69 91 LEU A CA 1
ATOM 719 C C . LEU A 1 91 ? -7.333 28.156 32.069 1.00 64.69 91 LEU A C 1
ATOM 721 O O . LEU A 1 91 ? -7.950 27.423 32.843 1.00 64.69 91 LEU A O 1
ATOM 725 N N . GLY A 1 92 ? -6.005 28.284 32.113 1.00 63.12 92 GLY A N 1
ATOM 726 C CA . GLY A 1 92 ? -5.154 27.600 33.085 1.00 63.12 92 GLY A CA 1
ATOM 727 C C . GLY A 1 92 ? -5.470 28.030 34.516 1.00 63.12 92 GLY A C 1
ATOM 728 O O . GLY A 1 92 ? -5.687 27.181 35.384 1.00 63.12 92 GLY A O 1
ATOM 729 N N . THR A 1 93 ? -5.606 29.338 34.751 1.00 62.25 93 THR A N 1
ATOM 730 C CA . THR A 1 93 ? -6.007 29.880 36.059 1.00 62.25 93 THR A CA 1
ATOM 731 C C . THR A 1 93 ? -7.403 29.407 36.464 1.00 62.25 93 THR A C 1
ATOM 733 O O . THR A 1 93 ? -7.583 28.944 37.590 1.00 62.25 93 THR A O 1
ATOM 736 N N . PHE A 1 94 ? -8.366 29.407 35.536 1.00 68.56 94 PHE A N 1
ATOM 737 C CA . PHE A 1 94 ? -9.725 28.924 35.791 1.00 68.56 94 PHE A CA 1
ATOM 738 C C . PHE A 1 94 ? -9.768 27.442 36.193 1.00 68.56 94 PHE A C 1
ATOM 740 O O . PHE A 1 94 ? -10.469 27.064 37.134 1.00 68.56 94 PHE A O 1
ATOM 747 N N . LEU A 1 95 ? -9.004 26.581 35.512 1.00 72.69 95 LEU A N 1
ATOM 748 C CA . LEU A 1 95 ? -8.943 25.153 35.835 1.00 72.69 95 LEU A CA 1
ATOM 749 C C . LEU A 1 95 ? -8.286 24.900 37.197 1.00 72.69 95 LEU A C 1
ATOM 751 O O . LEU A 1 95 ? -8.789 24.085 37.978 1.00 72.69 95 LEU A O 1
ATOM 755 N N . HIS A 1 96 ? -7.206 25.620 37.510 1.00 71.81 96 HIS A N 1
ATOM 756 C CA . HIS A 1 96 ? -6.567 25.563 38.824 1.00 71.81 96 HIS A CA 1
ATOM 757 C C . HIS A 1 96 ? -7.510 26.029 39.939 1.00 71.81 96 HIS A C 1
ATOM 759 O O . HIS A 1 96 ? -7.614 25.371 40.978 1.00 71.81 96 HIS A O 1
ATOM 765 N N . GLU A 1 97 ? -8.248 27.115 39.713 1.00 67.19 97 GLU A N 1
ATOM 766 C CA . GLU A 1 97 ? -9.225 27.628 40.667 1.00 67.19 97 GLU A CA 1
ATOM 767 C C . GLU A 1 97 ? -10.382 26.642 40.879 1.00 67.19 97 GLU A C 1
ATOM 769 O O . GLU A 1 97 ? -10.727 26.323 42.021 1.00 67.19 97 GLU A O 1
ATOM 774 N N . LYS A 1 98 ? -10.929 26.070 39.798 1.00 69.75 98 LYS A N 1
ATOM 775 C CA . LYS A 1 98 ? -11.982 25.047 39.868 1.00 69.75 98 LYS A CA 1
ATOM 776 C C . LYS A 1 98 ? -11.528 23.822 40.666 1.00 69.75 98 LYS A C 1
ATOM 778 O O . LYS A 1 98 ? -12.287 23.324 41.497 1.00 69.75 98 LYS A O 1
ATOM 783 N N . LYS A 1 99 ? -10.287 23.362 40.469 1.00 70.62 99 LYS A N 1
ATOM 784 C CA . LYS A 1 99 ? -9.711 22.239 41.225 1.00 70.62 99 LYS A CA 1
ATOM 785 C C . LYS A 1 99 ? -9.553 22.568 42.715 1.00 70.62 99 LYS A C 1
ATOM 787 O O . LYS A 1 99 ? -9.871 21.731 43.556 1.00 70.62 99 LYS A O 1
ATOM 792 N N . LYS A 1 100 ? -9.117 23.787 43.055 1.00 68.56 100 LYS A N 1
ATOM 793 C CA . LYS A 1 100 ? -8.980 24.236 44.453 1.00 68.56 100 LYS A CA 1
ATOM 794 C C . LYS A 1 100 ? -10.332 24.280 45.177 1.00 68.56 100 LYS A C 1
ATOM 796 O O . LYS A 1 100 ? -10.417 23.837 46.319 1.00 68.56 100 LYS A O 1
ATOM 801 N N . ARG A 1 101 ? -11.391 24.754 44.507 1.00 63.47 101 ARG A N 1
ATOM 802 C CA . ARG A 1 101 ? -12.754 24.800 45.074 1.00 63.47 101 ARG A CA 1
ATOM 803 C C . ARG A 1 101 ? -13.296 23.404 45.401 1.00 63.47 101 ARG A C 1
ATOM 805 O O . ARG A 1 101 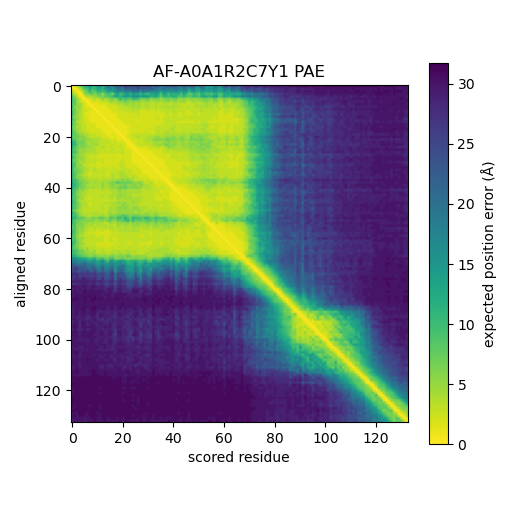? -13.868 23.216 46.467 1.00 63.47 101 ARG A O 1
ATOM 812 N N . GLN A 1 102 ? -13.045 22.412 44.545 1.00 61.91 102 GLN A N 1
ATOM 813 C CA . GLN A 1 102 ? -13.491 21.032 44.793 1.00 61.91 102 GLN A CA 1
ATOM 814 C C . GLN A 1 102 ? -12.821 20.391 46.015 1.00 61.91 102 GLN A C 1
ATOM 816 O O . GLN A 1 102 ? -13.474 19.662 46.757 1.00 61.91 102 GLN A O 1
ATOM 821 N N . LEU A 1 103 ? -11.536 20.675 46.243 1.00 60.03 103 LEU A N 1
ATOM 822 C CA . LEU A 1 103 ? -10.818 20.169 47.415 1.00 60.03 103 LEU A CA 1
ATOM 823 C C . LEU A 1 103 ? -11.338 20.808 48.711 1.00 60.03 103 LEU A C 1
ATOM 825 O O . LEU A 1 103 ? -11.621 20.090 49.666 1.00 60.03 103 LEU A O 1
ATOM 829 N N . ALA A 1 104 ? -11.560 22.126 48.710 1.00 59.34 104 ALA A N 1
ATOM 830 C CA . ALA A 1 104 ? -12.113 22.836 49.864 1.00 59.34 104 ALA A CA 1
ATOM 831 C C . ALA A 1 104 ? -13.536 22.363 50.228 1.00 59.34 104 ALA A C 1
ATOM 833 O O . ALA A 1 104 ? -13.856 22.190 51.403 1.00 59.34 104 ALA A O 1
ATOM 834 N N . GLU A 1 105 ? -14.392 22.095 49.236 1.00 57.66 105 GLU A N 1
ATOM 835 C CA . GLU A 1 105 ? -15.727 21.533 49.484 1.00 57.66 105 GLU A CA 1
ATOM 836 C C . GLU A 1 105 ? -15.678 20.116 50.066 1.00 57.66 105 GLU A C 1
ATOM 838 O O . GLU A 1 105 ? -16.522 19.761 50.890 1.00 57.66 105 GLU A O 1
ATOM 843 N N . HIS A 1 106 ? -14.719 19.293 49.636 1.00 57.38 106 HIS A N 1
ATOM 844 C CA . HIS A 1 106 ? -14.569 17.935 50.151 1.00 57.38 106 HIS A CA 1
ATOM 845 C C . HIS A 1 106 ? -14.100 17.934 51.615 1.00 57.38 106 HIS A C 1
ATOM 847 O O . HIS A 1 106 ? -14.622 17.167 52.423 1.00 57.38 106 HIS A O 1
ATOM 853 N N . GLU A 1 107 ? -13.186 18.836 51.985 1.00 56.84 107 GLU A N 1
ATOM 854 C CA . GLU A 1 107 ? -12.742 19.003 53.376 1.00 56.84 107 GLU A CA 1
ATOM 855 C C . GLU A 1 107 ? -13.863 19.525 54.290 1.00 56.84 107 GLU A C 1
ATOM 857 O O . GLU A 1 107 ? -14.069 18.988 55.379 1.00 56.84 107 GLU A O 1
ATOM 862 N N . LEU A 1 108 ? -14.659 20.501 53.835 1.00 55.97 108 LEU A N 1
ATOM 863 C CA . LEU A 1 108 ? -15.802 21.016 54.604 1.00 55.97 108 LEU A CA 1
ATOM 864 C C . LEU A 1 108 ? -16.891 19.954 54.820 1.00 55.97 108 LEU A C 1
ATOM 866 O O . LEU A 1 108 ? -17.440 19.849 55.917 1.00 55.97 108 LEU A O 1
ATOM 870 N N . LYS A 1 109 ? -17.179 19.130 53.804 1.00 56.78 109 LYS A N 1
ATOM 871 C CA . LYS A 1 109 ? -18.161 18.034 53.904 1.00 56.78 109 LYS A CA 1
ATOM 872 C C . LYS A 1 109 ? -17.714 16.926 54.858 1.00 56.78 109 LYS A C 1
ATOM 874 O O . LYS A 1 109 ? -18.561 16.314 55.502 1.00 56.78 109 LYS A O 1
ATOM 879 N N . LEU A 1 110 ? -16.409 16.675 54.969 1.00 51.50 110 LEU A N 1
ATOM 880 C CA . LEU A 1 110 ? -15.854 15.737 55.950 1.00 51.50 110 LEU A CA 1
ATOM 881 C C . LEU A 1 110 ? -15.883 16.309 57.373 1.00 51.50 110 LEU A C 1
ATOM 883 O O . LEU A 1 110 ? -16.200 15.578 58.306 1.00 51.50 110 LEU A O 1
ATOM 887 N N . SER A 1 111 ? -15.617 17.608 57.535 1.00 51.84 111 SER A N 1
ATOM 888 C CA . SER A 1 111 ? -15.661 18.286 58.838 1.00 51.84 111 SER A CA 1
ATOM 889 C C . SER A 1 111 ? -17.080 18.342 59.427 1.00 51.84 111 SER A C 1
ATOM 891 O O . SER A 1 111 ? -17.280 18.012 60.593 1.00 51.84 111 SER A O 1
ATOM 893 N N . LEU A 1 112 ? -18.094 18.640 58.603 1.00 52.56 112 LEU A N 1
ATOM 894 C CA . LEU A 1 112 ? -19.509 18.661 59.014 1.00 52.56 112 LEU A CA 1
ATOM 895 C C . LEU A 1 112 ? -20.068 17.285 59.405 1.00 52.56 112 LEU A C 1
ATOM 897 O O . LEU A 1 112 ? -21.060 17.212 60.122 1.00 52.56 112 LEU A O 1
ATOM 901 N N . LYS A 1 113 ? -19.456 16.192 58.938 1.00 53.59 113 LYS A N 1
ATOM 902 C CA . LYS A 1 113 ? -19.911 14.829 59.244 1.00 53.59 113 LYS A CA 1
ATOM 903 C C . LYS A 1 113 ? -19.448 14.333 60.623 1.00 53.59 113 LYS A C 1
ATOM 905 O O . LYS A 1 113 ? -19.912 13.288 61.060 1.00 53.59 113 LYS A O 1
ATOM 910 N N . ASN A 1 114 ? -18.567 15.077 61.300 1.00 50.66 114 ASN A N 1
ATOM 911 C CA . ASN A 1 114 ? -17.972 14.685 62.582 1.00 50.66 114 ASN A CA 1
ATOM 912 C C . ASN A 1 114 ? -18.449 15.517 63.786 1.00 50.66 114 ASN A C 1
ATOM 914 O O . ASN A 1 114 ? -17.998 15.268 64.901 1.00 50.66 114 ASN A O 1
ATOM 918 N N . THR A 1 115 ? -19.359 16.477 63.611 1.00 48.81 115 THR A N 1
ATOM 919 C CA . THR A 1 115 ? -19.982 17.218 64.721 1.00 48.81 115 THR A CA 1
ATOM 920 C C . THR A 1 115 ? -21.367 16.663 65.054 1.00 48.81 115 THR A C 1
ATOM 922 O O . THR A 1 115 ? -22.382 17.341 64.929 1.00 48.81 115 THR A O 1
ATOM 925 N N . GLU A 1 116 ? -21.409 15.423 65.542 1.00 50.28 116 GLU A N 1
ATOM 926 C CA . GLU A 1 116 ? -22.481 14.986 66.443 1.00 50.28 116 GLU A CA 1
ATOM 927 C C . GLU A 1 116 ? -22.161 15.532 67.843 1.00 50.28 116 GLU A C 1
ATOM 929 O O . GLU A 1 116 ? -21.509 14.889 68.662 1.00 50.28 116 GLU A O 1
ATOM 934 N N . ILE A 1 117 ? -22.561 16.780 68.093 1.00 53.69 117 ILE A N 1
ATOM 935 C CA . ILE A 1 117 ? -22.590 17.353 69.442 1.00 53.69 117 ILE A CA 1
ATOM 936 C C . ILE A 1 117 ? -23.895 16.866 70.089 1.00 53.69 117 ILE A C 1
ATOM 938 O O . ILE A 1 117 ? -24.962 17.224 69.583 1.00 53.69 117 ILE A O 1
ATOM 942 N N . PRO A 1 118 ? -23.879 16.078 71.181 1.00 44.00 118 PRO A N 1
ATOM 943 C CA . PRO A 1 118 ? -25.098 15.826 71.934 1.00 44.00 118 PRO A CA 1
ATOM 944 C C . PRO A 1 118 ? -25.553 17.135 72.587 1.00 44.00 118 PRO A C 1
ATOM 946 O O . PRO A 1 118 ? -24.800 17.788 73.311 1.00 44.00 118 PRO A O 1
ATOM 949 N N . SER A 1 119 ? -26.788 17.530 72.277 1.00 40.50 119 SER A N 1
ATOM 950 C CA . SER A 1 119 ? -27.448 18.720 72.802 1.00 40.50 119 SER A CA 1
ATOM 951 C C . SER A 1 119 ? -27.488 18.700 74.329 1.00 40.50 119 SER A C 1
ATOM 953 O O . SER A 1 119 ? -27.912 17.717 74.939 1.00 40.50 119 SER A O 1
ATOM 955 N N . ILE A 1 120 ? -27.086 19.816 74.926 1.00 42.69 120 ILE A N 1
ATOM 956 C CA . ILE A 1 120 ? -27.236 20.128 76.346 1.00 42.69 120 ILE A CA 1
ATOM 957 C C . ILE A 1 120 ? -28.731 20.067 76.698 1.00 42.69 120 ILE A C 1
ATOM 959 O O . ILE A 1 120 ? -29.547 20.729 76.059 1.00 42.69 120 ILE A O 1
ATOM 963 N N . ILE A 1 121 ? -29.090 19.253 77.693 1.00 48.12 121 ILE A N 1
ATOM 964 C CA . ILE A 1 121 ? -30.424 19.243 78.300 1.00 48.12 121 ILE A CA 1
ATOM 965 C C . ILE A 1 121 ? -30.439 20.370 79.338 1.00 48.12 121 ILE A C 1
ATOM 967 O O . ILE A 1 121 ? -29.939 20.195 80.446 1.00 48.12 121 ILE A O 1
ATOM 971 N N . GLU A 1 122 ? -30.991 21.525 78.976 1.00 41.28 122 GLU A N 1
ATOM 972 C CA . GLU A 1 122 ? -31.461 22.531 79.933 1.00 41.28 122 GLU A CA 1
ATOM 973 C C . GLU A 1 122 ? -32.983 22.390 80.050 1.00 41.28 122 GLU A C 1
ATOM 975 O O . GLU A 1 122 ? -33.733 22.798 79.168 1.00 41.28 122 GLU A O 1
ATOM 980 N N . THR A 1 123 ? -33.451 21.756 81.128 1.00 47.00 123 THR A N 1
ATOM 981 C CA . THR A 1 123 ? -34.866 21.762 81.521 1.00 47.00 123 THR A CA 1
ATOM 982 C C . THR A 1 123 ? -35.108 22.878 82.528 1.00 47.00 123 THR A C 1
ATOM 984 O O . THR A 1 123 ? -34.934 22.684 83.732 1.00 47.00 123 THR A O 1
ATOM 987 N N . HIS A 1 124 ? -35.557 24.021 82.031 1.00 41.28 124 HIS A N 1
ATOM 988 C CA . HIS A 1 124 ? -36.424 24.945 82.753 1.00 41.28 124 HIS A CA 1
ATOM 989 C C . HIS A 1 124 ? -37.594 25.248 81.817 1.00 41.28 124 HIS A C 1
ATOM 991 O O . HIS A 1 124 ? -37.385 25.775 80.733 1.00 41.28 124 HIS A O 1
ATOM 997 N N . ASP A 1 125 ? -38.802 24.816 82.167 1.00 39.56 125 ASP A N 1
ATOM 998 C CA . ASP A 1 125 ? -39.738 25.765 82.760 1.00 39.56 125 ASP A CA 1
ATOM 999 C C . ASP A 1 125 ? -40.991 25.075 83.298 1.00 39.56 125 ASP A C 1
ATOM 1001 O O . ASP A 1 125 ? -41.412 24.006 82.851 1.00 39.56 125 ASP A O 1
ATOM 1005 N N . GLU A 1 126 ? -41.520 25.712 84.330 1.00 51.12 126 GLU A N 1
ATOM 1006 C CA . GLU A 1 126 ? -42.747 25.401 85.037 1.00 51.12 126 GLU A CA 1
ATOM 1007 C C . GLU A 1 126 ? -43.966 25.564 84.118 1.00 51.12 126 GLU A C 1
ATOM 1009 O O . GLU A 1 126 ? -44.145 26.614 83.511 1.00 51.12 126 GLU A O 1
ATOM 1014 N N . GLU A 1 127 ? -44.887 24.597 84.115 1.00 48.19 127 GLU A N 1
ATOM 1015 C CA . GLU A 1 127 ? -46.300 24.904 83.876 1.00 48.19 127 GLU A CA 1
ATOM 1016 C C . GLU A 1 127 ? -47.173 24.232 84.935 1.00 48.19 127 GLU A C 1
ATOM 1018 O O . GLU A 1 127 ? -47.407 23.024 84.983 1.00 48.19 127 GLU A O 1
ATOM 1023 N N . ILE A 1 128 ? -47.630 25.102 85.825 1.00 50.09 128 ILE A N 1
ATOM 1024 C CA . ILE A 1 128 ? -48.695 24.924 86.790 1.00 50.09 128 ILE A CA 1
ATOM 1025 C C . ILE A 1 128 ? -49.999 24.855 85.990 1.00 50.09 128 ILE A C 1
ATOM 1027 O O . ILE A 1 128 ? -50.343 25.832 85.335 1.00 50.09 128 ILE A O 1
ATOM 1031 N N . HIS A 1 129 ? -50.782 23.780 86.103 1.00 45.16 129 HIS A N 1
ATOM 1032 C CA . HIS A 1 129 ? -52.224 23.882 85.870 1.00 45.16 129 HIS A CA 1
ATOM 1033 C C . HIS A 1 129 ? -53.038 23.005 86.830 1.00 45.16 129 HIS A C 1
ATOM 1035 O O . HIS A 1 129 ? -52.846 21.800 86.963 1.00 45.16 129 HIS A O 1
ATOM 1041 N N . LEU A 1 130 ? -53.934 23.716 87.516 1.00 47.78 130 LEU A N 1
ATOM 1042 C CA . LEU A 1 130 ? -54.959 23.334 88.482 1.00 47.78 130 LEU A CA 1
ATOM 1043 C C . LEU A 1 130 ? -55.813 22.112 88.076 1.00 47.78 130 LEU A C 1
ATOM 1045 O O . LEU A 1 130 ? -56.118 21.956 86.900 1.00 47.78 130 LEU A O 1
ATOM 1049 N N . PHE A 1 131 ? -56.331 21.350 89.053 1.00 41.38 131 PHE A N 1
ATOM 1050 C CA . PHE A 1 131 ? -57.744 21.409 89.498 1.00 41.38 131 PHE A CA 1
ATOM 1051 C C . PHE A 1 131 ? -58.049 20.382 90.620 1.00 41.38 131 PHE A C 1
ATOM 1053 O O . PHE A 1 131 ? -57.691 19.217 90.524 1.00 41.38 131 PHE A O 1
ATOM 1060 N N . SER A 1 132 ? -58.733 20.879 91.658 1.00 40.09 132 SER A N 1
ATOM 1061 C CA . SER A 1 132 ? -59.746 20.257 92.539 1.00 40.09 132 SER A CA 1
ATOM 1062 C C . SER A 1 132 ? -59.637 18.798 93.014 1.00 40.09 132 SER A C 1
ATOM 1064 O O . SER A 1 132 ? -59.814 17.872 92.230 1.00 40.09 132 SER A O 1
ATOM 1066 N N . SER A 1 133 ? -59.615 18.616 94.345 1.00 36.53 133 SER A N 1
ATOM 1067 C CA . SER A 1 133 ? -60.779 18.135 95.121 1.00 36.53 133 SER A CA 1
ATOM 1068 C C . SER A 1 133 ? -60.587 18.318 96.625 1.00 36.53 133 SER A C 1
ATOM 1070 O O . SER A 1 133 ? -59.429 18.228 97.084 1.00 36.53 133 SER A O 1
#